Protein AF-A0A1U7PY89-F1 (afdb_monomer)

Sequence (74 aa):
MTLKEFLEENPIIKNAVLARSMYPNNKSAHTKLANKLAENKSGTGKQRVTDTDEALAKEELEKLIHRIVAFINQ

Mean predicted aligned error: 3.74 Å

Solvent-accessible surface area (backbone atoms only — not comparable to full-atom values): 4297 Å² total; per-residue (Å²): 132,53,77,57,58,52,45,70,77,36,69,88,58,50,62,58,58,55,21,37,69,60,31,73,90,42,96,55,18,39,60,54,48,52,33,20,68,68,46,38,75,56,92,95,42,64,35,60,77,44,73,67,56,50,52,38,48,51,55,57,48,50,58,47,49,55,52,50,53,59,59,73,76,107

Structure (mmCIF, N/CA/C/O backbone):
data_AF-A0A1U7PY89-F1
#
_entry.id   AF-A0A1U7PY89-F1
#
loop_
_atom_site.group_PDB
_atom_site.id
_atom_site.type_symbol
_atom_site.label_atom_id
_atom_site.label_alt_id
_atom_site.label_comp_id
_atom_site.label_asym_id
_atom_site.l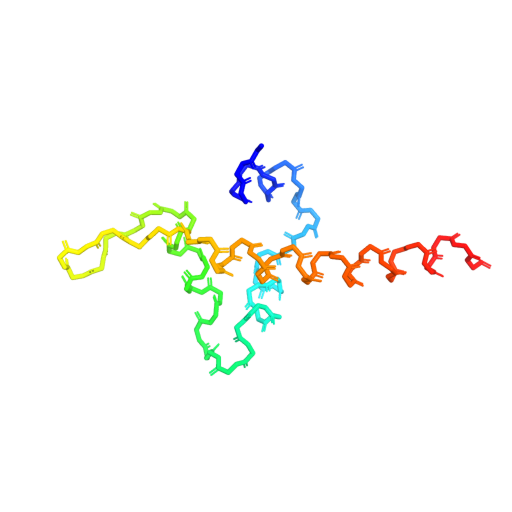abel_entity_id
_atom_site.label_seq_id
_atom_site.pdbx_PDB_ins_code
_atom_site.Cartn_x
_atom_site.Cartn_y
_atom_site.Cartn_z
_atom_site.occupancy
_atom_site.B_iso_or_equiv
_atom_site.auth_seq_id
_atom_site.auth_comp_id
_atom_site.auth_asym_id
_atom_site.auth_atom_id
_atom_site.pdbx_PDB_model_num
ATOM 1 N N . MET A 1 1 ? -10.708 6.346 -9.034 1.00 85.88 1 MET A N 1
ATOM 2 C CA . MET A 1 1 ? -9.400 6.844 -8.578 1.00 85.88 1 MET A CA 1
ATOM 3 C C . MET A 1 1 ? -8.381 5.733 -8.683 1.00 85.88 1 MET A C 1
ATOM 5 O O . MET A 1 1 ? -8.740 4.572 -8.496 1.00 85.88 1 MET A O 1
ATOM 9 N N . THR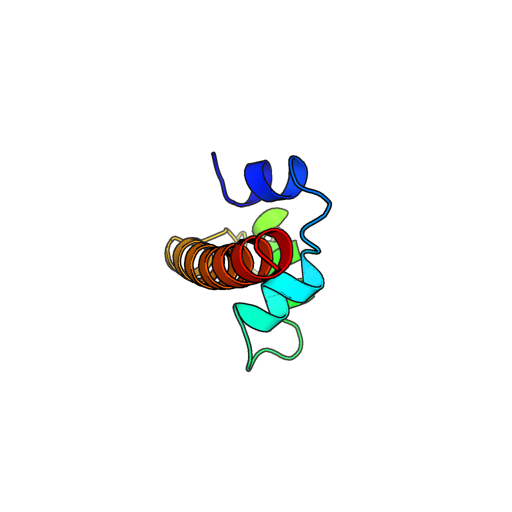 A 1 2 ? -7.145 6.087 -8.991 1.00 91.75 2 THR A N 1
ATOM 10 C CA . THR A 1 2 ? -5.984 5.198 -8.935 1.00 91.75 2 THR A CA 1
ATOM 11 C C . THR A 1 2 ? -5.490 5.054 -7.494 1.00 91.75 2 THR A C 1
ATOM 13 O O . THR A 1 2 ? -5.775 5.899 -6.642 1.00 91.75 2 THR A O 1
ATOM 16 N N . LEU A 1 3 ? -4.694 4.015 -7.214 1.00 93.69 3 LEU A N 1
ATOM 17 C CA . LEU A 1 3 ? -4.035 3.865 -5.908 1.00 93.69 3 LEU A CA 1
ATOM 18 C C . LEU A 1 3 ? -3.180 5.092 -5.548 1.00 93.69 3 LEU A C 1
ATOM 20 O O . LEU A 1 3 ? -3.091 5.463 -4.383 1.00 93.69 3 LEU A O 1
ATOM 24 N N . LYS A 1 4 ? -2.557 5.730 -6.543 1.00 93.44 4 LYS A N 1
ATOM 25 C CA . LYS A 1 4 ? -1.744 6.928 -6.329 1.00 93.44 4 LYS A CA 1
ATOM 26 C C . LYS A 1 4 ? -2.588 8.103 -5.843 1.00 93.44 4 LYS A C 1
ATOM 28 O O . LYS A 1 4 ? -2.281 8.649 -4.791 1.00 93.44 4 LYS A O 1
ATOM 33 N N . GLU A 1 5 ? -3.648 8.431 -6.579 1.00 94.44 5 GLU A N 1
ATOM 34 C CA . GLU A 1 5 ? -4.573 9.520 -6.233 1.00 94.44 5 GLU A CA 1
ATOM 35 C C . GLU A 1 5 ? -5.144 9.317 -4.825 1.00 94.44 5 GLU A C 1
ATOM 37 O O . GLU A 1 5 ? -5.092 10.220 -3.996 1.00 94.44 5 GLU A O 1
ATOM 42 N N . PHE A 1 6 ? -5.579 8.092 -4.508 1.00 95.94 6 PHE A N 1
ATOM 43 C CA . PHE A 1 6 ? -6.091 7.759 -3.180 1.00 95.94 6 PHE A CA 1
ATOM 44 C C . PHE A 1 6 ? -5.079 8.045 -2.061 1.00 95.94 6 PHE A C 1
ATOM 46 O O . PHE A 1 6 ? -5.435 8.618 -1.034 1.00 95.94 6 PHE A O 1
ATOM 53 N N . LEU A 1 7 ? -3.816 7.642 -2.233 1.00 95.56 7 LEU A N 1
ATOM 54 C CA . LEU A 1 7 ? -2.782 7.833 -1.210 1.00 95.56 7 LEU A CA 1
ATOM 55 C C . LEU A 1 7 ? -2.353 9.300 -1.075 1.00 95.56 7 LEU A C 1
ATOM 57 O O . LEU A 1 7 ? -2.002 9.727 0.024 1.00 95.56 7 LEU A O 1
ATOM 61 N N . GLU A 1 8 ? -2.396 10.072 -2.161 1.00 94.56 8 GLU A N 1
ATOM 62 C CA . GLU A 1 8 ? -2.140 11.518 -2.146 1.00 94.56 8 GLU A CA 1
ATOM 63 C C . GLU A 1 8 ? -3.250 12.280 -1.403 1.00 94.56 8 GLU A C 1
ATOM 65 O O . GLU A 1 8 ? -2.955 13.181 -0.618 1.00 94.56 8 GLU A O 1
ATOM 70 N N . GLU A 1 9 ? -4.510 11.873 -1.573 1.00 97.00 9 GLU A N 1
ATOM 71 C CA . GLU A 1 9 ? -5.665 12.445 -0.864 1.00 97.00 9 GLU A CA 1
ATOM 72 C C . GLU A 1 9 ? -5.729 12.039 0.619 1.00 97.00 9 GLU A C 1
ATOM 74 O O . GLU A 1 9 ? -6.350 12.728 1.429 1.00 97.00 9 GLU A O 1
ATOM 79 N N . ASN A 1 10 ? -5.075 10.936 1.003 1.00 96.25 10 ASN A N 1
ATOM 80 C CA . ASN A 1 10 ? -5.174 10.346 2.340 1.00 96.25 10 ASN A CA 1
ATOM 81 C C . ASN A 1 10 ? -3.795 10.196 3.019 1.00 96.25 10 ASN A C 1
ATOM 83 O O . ASN A 1 10 ? -3.365 9.075 3.308 1.00 96.25 10 ASN A O 1
ATOM 87 N N . PRO A 1 11 ? -3.105 11.303 3.375 1.00 94.94 11 PRO A N 1
ATOM 88 C CA . PRO A 1 11 ? -1.734 11.278 3.909 1.00 94.94 11 PRO A CA 1
ATOM 89 C C . PRO A 1 11 ? -1.596 10.595 5.280 1.00 94.94 11 PRO A C 1
ATOM 91 O O . PRO A 1 11 ? -0.487 10.267 5.708 1.00 94.94 11 PRO A O 1
ATOM 94 N N . ILE A 1 12 ? -2.711 10.351 5.979 1.00 96.25 12 ILE A N 1
ATOM 95 C CA . ILE A 1 12 ? -2.738 9.539 7.203 1.00 96.25 12 ILE A CA 1
ATOM 96 C C . ILE A 1 12 ? -2.282 8.092 6.938 1.00 96.25 12 ILE A C 1
ATOM 98 O O . ILE A 1 12 ? -1.726 7.434 7.823 1.00 96.25 12 ILE A O 1
ATOM 102 N N . ILE A 1 13 ? -2.453 7.606 5.706 1.00 95.75 13 ILE A N 1
ATOM 103 C CA . ILE A 1 13 ? -2.012 6.287 5.265 1.00 95.75 13 ILE A CA 1
ATOM 104 C C . ILE A 1 13 ? -0.540 6.379 4.862 1.00 95.75 13 ILE A C 1
ATOM 106 O O . ILE A 1 13 ? -0.177 6.793 3.765 1.00 95.75 13 ILE A O 1
ATOM 110 N N . LYS A 1 14 ? 0.354 5.961 5.760 1.00 94.56 14 LYS A N 1
ATOM 111 C CA . LYS A 1 14 ? 1.795 5.963 5.478 1.00 94.56 14 LYS A CA 1
ATOM 112 C C . LYS A 1 14 ? 2.156 4.888 4.447 1.00 94.56 14 L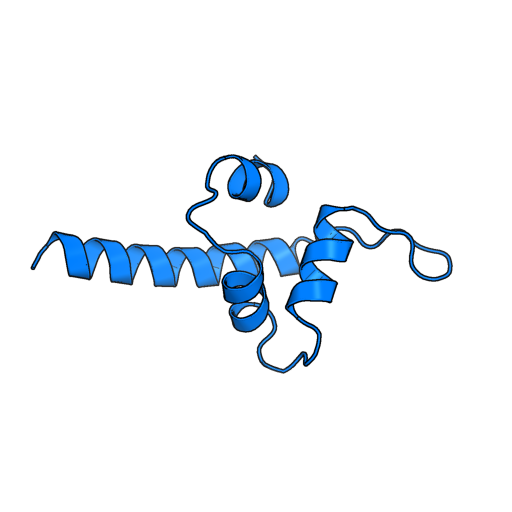YS A C 1
ATOM 114 O O . LYS A 1 14 ? 2.175 3.701 4.779 1.00 94.56 14 LYS A O 1
ATOM 119 N N . ASN A 1 15 ? 2.582 5.304 3.252 1.00 94.38 15 ASN A N 1
ATOM 120 C CA . ASN A 1 15 ? 3.008 4.417 2.154 1.00 94.38 15 ASN A CA 1
ATOM 121 C C . ASN A 1 15 ? 4.016 3.340 2.580 1.00 94.38 15 ASN A C 1
ATOM 123 O O . ASN A 1 15 ? 3.920 2.198 2.145 1.00 94.38 15 ASN A O 1
ATOM 127 N N . ALA A 1 16 ? 4.972 3.670 3.455 1.00 94.75 16 ALA A N 1
ATOM 128 C CA . ALA A 1 16 ? 5.952 2.703 3.954 1.00 94.75 16 ALA A CA 1
ATOM 129 C C . ALA A 1 16 ? 5.321 1.564 4.768 1.00 94.75 16 ALA A C 1
ATOM 131 O O . ALA A 1 16 ? 5.817 0.439 4.725 1.00 94.75 16 ALA A O 1
ATOM 132 N N . VAL A 1 17 ? 4.249 1.852 5.509 1.00 96.19 17 VAL A N 1
ATOM 133 C CA . VAL A 1 17 ? 3.523 0.852 6.300 1.00 96.19 17 VAL A CA 1
ATOM 134 C C . VAL A 1 17 ? 2.681 -0.009 5.370 1.00 96.19 17 VAL A C 1
ATOM 136 O O . VAL A 1 17 ? 2.830 -1.227 5.389 1.00 96.19 17 VAL A O 1
ATOM 139 N N . LEU A 1 18 ? 1.898 0.625 4.491 1.00 97.12 18 LEU A N 1
ATOM 140 C CA . LEU A 1 18 ? 1.089 -0.073 3.494 1.00 97.12 18 LEU A CA 1
ATOM 141 C C . LEU A 1 18 ? 1.949 -1.002 2.625 1.00 97.12 18 LEU A C 1
ATOM 143 O O . LEU A 1 18 ? 1.633 -2.175 2.468 1.00 97.12 18 LEU A O 1
ATOM 147 N N . ALA A 1 19 ? 3.092 -0.522 2.135 1.00 97.06 19 ALA A N 1
ATOM 148 C CA . ALA A 1 19 ? 3.984 -1.314 1.297 1.00 97.06 19 ALA A CA 1
ATOM 149 C C . ALA A 1 19 ? 4.516 -2.571 2.000 1.00 97.06 19 ALA A C 1
ATOM 151 O O . ALA A 1 19 ? 4.586 -3.630 1.379 1.00 97.06 19 ALA A O 1
ATOM 152 N N . ARG A 1 20 ? 4.906 -2.469 3.280 1.00 97.31 20 ARG A N 1
ATOM 153 C CA . ARG A 1 20 ? 5.383 -3.625 4.063 1.00 97.31 20 ARG A CA 1
ATOM 154 C C . ARG A 1 20 ? 4.287 -4.666 4.243 1.00 97.31 20 ARG A C 1
ATOM 156 O O . ARG A 1 20 ? 4.590 -5.851 4.185 1.00 97.31 20 ARG A O 1
ATOM 163 N N . SER A 1 21 ? 3.046 -4.222 4.417 1.00 96.75 21 SER A N 1
ATOM 164 C CA . SER A 1 21 ? 1.892 -5.113 4.467 1.00 96.75 21 SER A CA 1
ATOM 165 C C . SER A 1 21 ? 1.613 -5.786 3.120 1.00 96.75 21 SER A C 1
ATOM 167 O O . SER A 1 21 ? 1.452 -6.998 3.074 1.00 96.75 21 SER A O 1
ATOM 169 N N . MET A 1 22 ? 1.636 -5.033 2.013 1.00 96.69 22 MET A N 1
ATOM 170 C CA . MET A 1 22 ? 1.397 -5.574 0.666 1.00 96.69 22 MET A CA 1
ATOM 171 C C . MET A 1 22 ? 2.475 -6.573 0.220 1.00 96.69 22 MET A C 1
ATOM 173 O O . MET A 1 22 ? 2.195 -7.520 -0.510 1.00 96.69 22 MET A O 1
ATOM 177 N N . TYR A 1 23 ? 3.735 -6.342 0.603 1.00 96.19 23 TYR A N 1
ATOM 178 C CA . TYR A 1 23 ? 4.883 -7.139 0.161 1.00 96.19 23 TYR A CA 1
ATOM 179 C C . TYR A 1 23 ? 5.698 -7.665 1.358 1.00 96.19 23 TYR A C 1
ATOM 181 O O . TYR A 1 23 ? 6.861 -7.276 1.519 1.00 96.19 23 TYR A O 1
ATOM 189 N N . PRO A 1 24 ? 5.148 -8.578 2.179 1.00 94.56 24 PRO A N 1
ATOM 190 C CA . PRO A 1 24 ? 5.730 -8.951 3.475 1.00 94.56 24 PRO A CA 1
ATOM 191 C C . PRO A 1 24 ? 7.133 -9.564 3.368 1.00 94.56 24 PRO A C 1
ATOM 193 O O . PRO A 1 24 ? 7.982 -9.348 4.227 1.00 94.56 24 PRO A O 1
ATOM 196 N N . ASN A 1 25 ? 7.417 -10.266 2.269 1.00 95.31 25 ASN A N 1
ATOM 197 C CA . ASN A 1 25 ? 8.711 -10.915 2.036 1.00 95.31 25 ASN A CA 1
ATOM 198 C C . ASN A 1 25 ? 9.717 -10.026 1.277 1.00 95.31 25 ASN A C 1
ATOM 200 O O . ASN A 1 25 ? 10.809 -10.478 0.929 1.00 95.31 25 ASN A O 1
ATOM 204 N N . ASN A 1 26 ? 9.374 -8.767 0.983 1.00 94.38 26 ASN A N 1
ATOM 205 C CA . ASN A 1 26 ? 10.233 -7.857 0.229 1.00 94.38 26 ASN A CA 1
ATOM 206 C C . ASN A 1 26 ? 10.961 -6.873 1.160 1.00 94.38 26 ASN A C 1
ATOM 208 O O . ASN A 1 26 ? 10.371 -5.917 1.662 1.00 94.38 26 ASN A O 1
ATOM 212 N N . LYS A 1 27 ? 12.282 -7.045 1.315 1.00 93.06 27 LYS A N 1
ATOM 213 C CA . LYS A 1 27 ? 13.133 -6.159 2.139 1.00 93.06 27 LYS A CA 1
ATOM 214 C C . LYS A 1 27 ? 13.106 -4.685 1.702 1.00 93.06 27 LYS A C 1
ATOM 216 O O . LYS A 1 27 ? 13.388 -3.801 2.504 1.00 93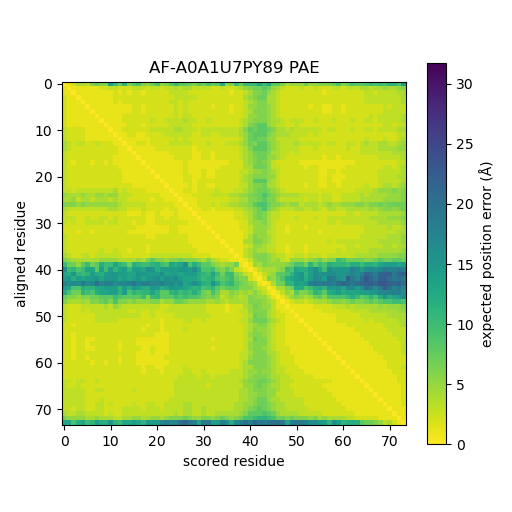.06 27 LYS A O 1
ATOM 221 N N . SER A 1 28 ? 12.744 -4.415 0.452 1.00 94.31 28 SER A N 1
ATOM 222 C CA . SER A 1 28 ? 12.656 -3.081 -0.148 1.00 94.31 28 SER A CA 1
ATOM 223 C C . SER A 1 28 ? 11.218 -2.719 -0.534 1.00 94.31 28 SER A C 1
ATOM 225 O O . SER A 1 28 ? 11.005 -1.960 -1.479 1.00 94.31 28 SER A O 1
ATOM 227 N N . ALA A 1 29 ? 10.223 -3.244 0.191 1.00 95.94 29 ALA A N 1
ATOM 228 C CA . ALA A 1 29 ? 8.801 -3.039 -0.083 1.00 95.94 29 ALA A CA 1
ATOM 229 C C . ALA A 1 29 ? 8.427 -1.561 -0.280 1.00 95.94 29 ALA A C 1
ATOM 231 O O . ALA A 1 29 ? 7.754 -1.218 -1.251 1.00 95.94 29 ALA A O 1
ATOM 232 N N . HIS A 1 30 ? 8.916 -0.677 0.598 1.00 94.75 30 HIS A N 1
ATOM 233 C CA . HIS A 1 30 ? 8.663 0.762 0.502 1.00 94.75 30 HIS A CA 1
ATOM 234 C C . HIS A 1 30 ? 9.184 1.351 -0.814 1.00 94.75 30 HIS A C 1
ATOM 236 O O . HIS A 1 30 ? 8.423 1.977 -1.546 1.00 94.75 3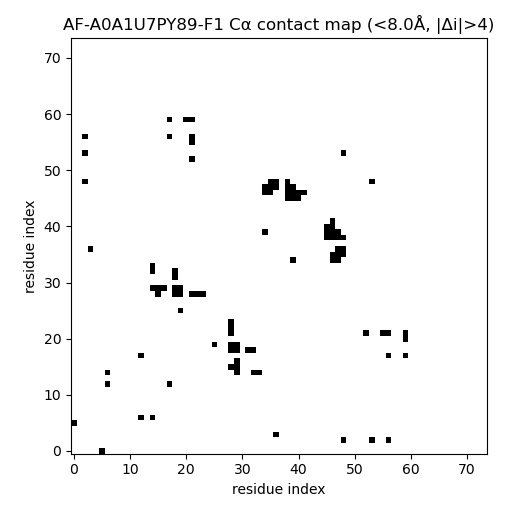0 HIS A O 1
ATOM 242 N N . THR A 1 31 ? 10.451 1.092 -1.151 1.00 93.69 31 THR A N 1
ATOM 243 C CA . THR A 1 31 ? 11.062 1.536 -2.412 1.00 93.69 31 THR A CA 1
ATOM 244 C C . THR A 1 31 ? 10.322 0.965 -3.619 1.00 93.69 31 THR A C 1
ATOM 246 O O . THR A 1 31 ? 10.094 1.679 -4.590 1.00 93.69 31 THR A O 1
ATOM 249 N N . LYS A 1 32 ? 9.890 -0.303 -3.553 1.00 93.12 32 LYS A N 1
ATOM 250 C CA . LYS A 1 32 ? 9.102 -0.945 -4.612 1.00 93.12 32 LYS A CA 1
ATOM 251 C C . LYS A 1 32 ? 7.792 -0.197 -4.862 1.00 93.12 32 LYS A C 1
ATOM 253 O O . LYS A 1 32 ? 7.496 0.109 -6.015 1.00 93.12 32 LYS A O 1
ATOM 258 N N . LEU A 1 33 ? 7.021 0.099 -3.812 1.00 94.50 33 LEU A N 1
ATOM 259 C CA . LEU A 1 33 ? 5.766 0.841 -3.956 1.00 94.50 33 LEU A CA 1
ATOM 260 C C . LEU A 1 33 ? 6.025 2.268 -4.454 1.00 94.50 33 LEU A C 1
ATOM 262 O O . LEU A 1 33 ? 5.397 2.693 -5.417 1.00 94.50 33 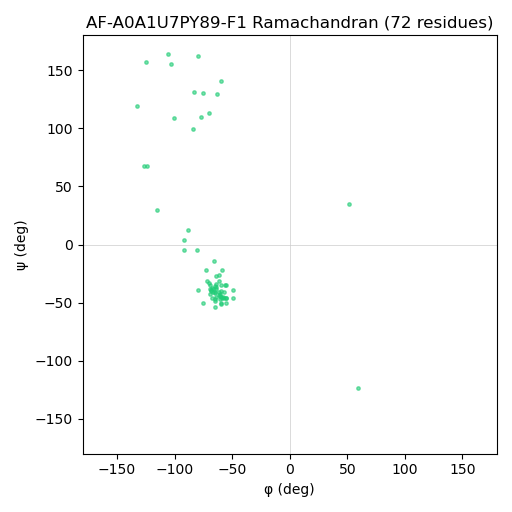LEU A O 1
ATOM 266 N N . 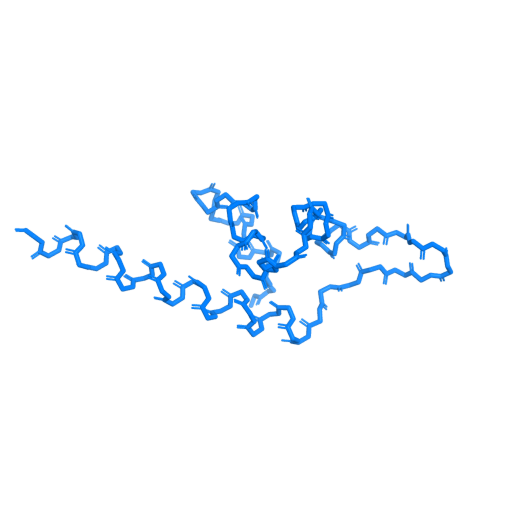ALA A 1 34 ? 6.993 2.975 -3.865 1.00 93.38 34 ALA A N 1
ATOM 267 C CA . ALA A 1 34 ? 7.343 4.338 -4.258 1.00 93.38 34 ALA A CA 1
ATOM 268 C C . ALA A 1 34 ? 7.739 4.432 -5.741 1.00 93.38 34 ALA A C 1
ATOM 270 O O . ALA A 1 34 ? 7.238 5.293 -6.459 1.00 93.38 34 ALA A O 1
ATOM 271 N N . ASN A 1 35 ? 8.567 3.504 -6.230 1.00 92.44 35 ASN A N 1
ATOM 272 C CA . ASN A 1 35 ? 8.959 3.464 -7.638 1.00 92.44 35 ASN A CA 1
ATOM 273 C C . ASN A 1 35 ? 7.778 3.191 -8.572 1.00 92.44 35 ASN A C 1
ATOM 275 O O . ASN A 1 35 ? 7.718 3.780 -9.649 1.00 92.44 35 ASN A O 1
ATOM 279 N N . LYS A 1 36 ? 6.842 2.323 -8.165 1.00 92.69 36 LYS A N 1
ATOM 280 C CA . LYS A 1 36 ? 5.625 2.035 -8.935 1.00 92.69 36 LYS A CA 1
ATOM 281 C C . LYS A 1 36 ? 4.689 3.243 -9.011 1.00 92.69 36 LYS A C 1
ATOM 283 O O . LYS A 1 36 ? 4.149 3.511 -10.077 1.00 92.69 36 LYS A O 1
ATOM 288 N N . LEU A 1 37 ? 4.526 3.982 -7.912 1.00 92.94 37 LEU A N 1
ATOM 289 C CA . LEU A 1 37 ? 3.705 5.201 -7.855 1.00 92.94 37 LEU A CA 1
ATOM 290 C C . LEU A 1 37 ? 4.325 6.365 -8.647 1.00 92.94 37 LEU A C 1
ATOM 292 O O . LEU A 1 37 ? 3.612 7.163 -9.255 1.00 92.94 37 LEU A O 1
ATOM 296 N N . ALA A 1 38 ? 5.655 6.460 -8.655 1.00 90.12 38 ALA A N 1
ATOM 297 C CA . ALA A 1 38 ? 6.395 7.469 -9.410 1.00 90.12 38 ALA A CA 1
ATOM 298 C C . ALA A 1 38 ? 6.563 7.123 -10.903 1.00 90.12 38 ALA A C 1
ATOM 300 O O . ALA A 1 38 ? 7.109 7.924 -11.657 1.00 90.12 38 ALA A O 1
ATOM 301 N N . GLU A 1 39 ? 6.124 5.936 -11.334 1.00 86.75 39 GLU A N 1
ATOM 302 C CA . GLU A 1 39 ? 6.413 5.376 -12.659 1.00 86.75 39 GLU A CA 1
ATOM 303 C C . GLU A 1 39 ? 7.908 5.373 -13.028 1.00 86.75 39 GLU A C 1
ATOM 305 O O . GLU A 1 39 ? 8.288 5.568 -14.192 1.00 86.75 39 GLU A O 1
ATOM 310 N N . ASN A 1 40 ? 8.776 5.154 -12.036 1.00 81.50 40 ASN A N 1
ATOM 311 C CA . ASN A 1 40 ? 10.221 5.224 -12.220 1.00 81.50 40 ASN A CA 1
ATOM 312 C C . ASN A 1 40 ? 10.691 4.210 -13.274 1.00 81.50 40 ASN A C 1
ATOM 314 O O . ASN A 1 40 ? 10.229 3.064 -13.335 1.00 81.50 40 ASN A O 1
ATOM 318 N N . LYS A 1 41 ? 11.649 4.625 -14.109 1.00 71.38 41 LYS A N 1
ATOM 319 C CA . LYS A 1 41 ? 12.311 3.725 -15.061 1.00 71.38 41 LYS A CA 1
ATOM 320 C C . LYS A 1 41 ? 13.298 2.822 -14.319 1.00 71.38 41 LYS A C 1
ATOM 322 O O . LYS A 1 41 ? 14.132 3.308 -13.561 1.00 71.38 41 LYS A O 1
ATOM 327 N N . SER A 1 42 ? 13.225 1.518 -14.565 1.00 65.44 42 SER A N 1
ATOM 328 C CA . SER A 1 42 ? 14.187 0.524 -14.084 1.00 65.44 42 SER A CA 1
ATOM 329 C C . SER A 1 42 ? 14.579 -0.383 -15.250 1.00 65.44 42 SER A C 1
ATOM 331 O O . SER A 1 42 ? 13.720 -1.013 -15.871 1.00 65.44 42 SER A O 1
ATOM 333 N N . GLY A 1 43 ? 15.869 -0.405 -15.598 1.00 71.62 43 GLY A N 1
ATOM 334 C CA . GLY A 1 43 ? 16.342 -1.067 -16.816 1.00 71.62 43 GLY A CA 1
ATOM 335 C C . GLY A 1 43 ? 15.690 -0.474 -18.071 1.00 71.62 43 GLY A C 1
ATOM 336 O O . GLY A 1 43 ? 15.759 0.733 -18.298 1.00 71.62 43 GLY A O 1
ATOM 337 N N . THR A 1 44 ? 15.036 -1.316 -18.876 1.00 66.00 44 THR A N 1
ATOM 338 C CA . THR A 1 44 ? 14.365 -0.925 -20.131 1.00 66.00 44 THR A CA 1
ATOM 339 C C . THR A 1 44 ? 12.884 -0.550 -19.965 1.00 66.00 44 THR A C 1
ATOM 341 O O . THR A 1 44 ? 12.267 -0.104 -20.931 1.00 66.00 44 THR A O 1
ATOM 344 N N . GLY A 1 45 ? 12.297 -0.693 -18.768 1.00 72.31 45 GLY A N 1
ATOM 345 C CA . GLY A 1 45 ? 10.855 -0.528 -18.535 1.00 72.31 45 GLY A CA 1
ATOM 346 C C . GLY A 1 45 ? 10.489 0.495 -17.453 1.00 72.31 45 GLY A C 1
ATOM 347 O O . GLY A 1 45 ? 11.274 0.790 -16.553 1.00 72.31 45 GLY A O 1
ATOM 348 N N . LYS A 1 46 ? 9.262 1.032 -17.520 1.00 78.06 46 LYS A N 1
ATOM 349 C CA . LYS A 1 46 ? 8.650 1.803 -16.421 1.00 78.06 46 LYS A CA 1
ATOM 350 C C . LYS A 1 46 ? 8.029 0.845 -15.405 1.00 78.06 46 LYS A C 1
ATOM 352 O O . LYS A 1 46 ? 7.248 -0.024 -15.792 1.00 78.06 46 LYS A O 1
ATOM 357 N N . GLN A 1 47 ? 8.313 1.024 -14.119 1.00 81.56 47 GLN A N 1
ATOM 358 C CA . GLN A 1 47 ? 7.608 0.297 -13.065 1.00 81.56 47 GLN A CA 1
ATOM 359 C C . GLN A 1 47 ? 6.235 0.935 -12.861 1.00 81.56 47 GLN A C 1
ATOM 361 O O . GLN A 1 47 ? 6.152 2.045 -12.358 1.00 81.56 47 GLN A O 1
ATOM 366 N N . ARG A 1 48 ? 5.162 0.249 -13.260 1.00 88.38 48 ARG A N 1
ATOM 367 C CA . ARG A 1 48 ? 3.783 0.711 -13.048 1.00 88.38 48 ARG A CA 1
ATOM 368 C C . ARG A 1 48 ? 3.129 -0.038 -11.893 1.00 88.38 48 ARG A C 1
ATOM 370 O O . ARG A 1 48 ? 3.534 -1.165 -11.571 1.00 88.38 48 ARG A O 1
ATOM 377 N N . VAL A 1 49 ? 2.128 0.589 -11.283 1.00 91.62 49 VAL A N 1
ATOM 378 C CA . VAL A 1 49 ? 1.146 -0.116 -10.452 1.00 91.62 49 VAL A CA 1
ATOM 379 C C . VAL A 1 49 ? 0.398 -1.096 -11.358 1.00 91.62 49 VAL A C 1
ATOM 381 O O . VAL A 1 49 ? -0.011 -0.737 -12.458 1.00 91.62 49 VAL A O 1
ATOM 384 N N . THR A 1 50 ? 0.317 -2.349 -10.930 1.00 93.19 50 THR A N 1
ATOM 385 C CA . THR A 1 50 ? -0.395 -3.426 -11.628 1.00 93.19 50 THR A CA 1
ATOM 386 C C . THR A 1 50 ? -1.693 -3.747 -10.904 1.00 93.19 50 THR A C 1
ATOM 388 O O . THR A 1 50 ? -1.822 -3.443 -9.718 1.00 93.19 50 THR A O 1
ATOM 391 N N . ASP A 1 51 ? -2.605 -4.449 -11.572 1.00 94.12 51 ASP A N 1
ATOM 392 C CA . ASP A 1 51 ? -3.862 -4.911 -10.971 1.00 94.12 51 ASP A CA 1
ATOM 393 C C . ASP A 1 51 ? -3.624 -5.748 -9.704 1.00 94.12 51 ASP A C 1
ATOM 395 O O . ASP A 1 51 ? -4.359 -5.639 -8.726 1.00 94.12 51 ASP A O 1
ATOM 399 N N . THR A 1 52 ? -2.543 -6.537 -9.674 1.00 94.44 52 THR A N 1
ATOM 400 C CA . THR A 1 52 ? -2.130 -7.284 -8.478 1.00 94.44 52 THR A CA 1
ATOM 401 C C . THR A 1 52 ? -1.713 -6.357 -7.339 1.00 94.44 52 THR A C 1
ATOM 403 O O . THR A 1 52 ? -2.063 -6.611 -6.189 1.00 94.44 52 THR A O 1
ATOM 406 N N . ASP A 1 53 ? -0.980 -5.279 -7.631 1.00 94.69 53 ASP A N 1
ATOM 407 C CA . ASP A 1 53 ? -0.608 -4.310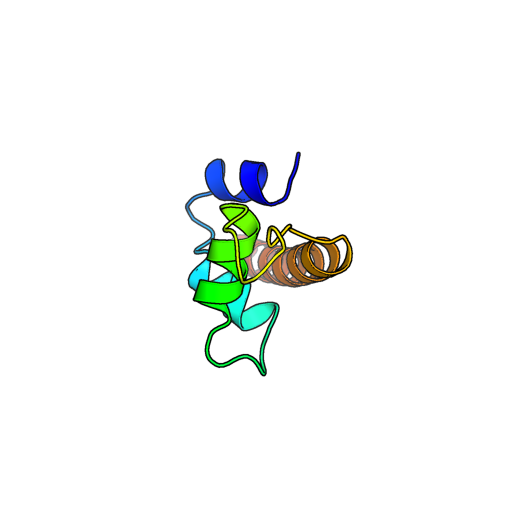 -6.596 1.00 94.69 53 ASP A CA 1
ATOM 408 C C . ASP A 1 53 ? -1.858 -3.585 -6.067 1.00 94.69 53 ASP A C 1
ATOM 410 O O . ASP A 1 53 ? -1.966 -3.354 -4.866 1.00 94.69 53 ASP A O 1
ATOM 414 N N . GLU A 1 54 ? -2.830 -3.263 -6.927 1.00 95.94 54 GLU A N 1
ATOM 415 C CA . GLU A 1 54 ? -4.096 -2.674 -6.481 1.00 95.94 54 GLU A CA 1
ATOM 416 C C . GLU A 1 54 ? -4.916 -3.630 -5.612 1.00 95.94 54 GLU A C 1
ATOM 418 O O . GLU A 1 54 ? -5.473 -3.203 -4.601 1.00 95.94 54 GLU A O 1
ATOM 423 N N . ALA A 1 55 ? -4.985 -4.911 -5.977 1.00 97.06 55 ALA A N 1
ATOM 424 C CA . ALA A 1 55 ? -5.685 -5.924 -5.193 1.00 97.06 55 ALA A CA 1
ATOM 425 C C . ALA A 1 55 ? -5.076 -6.062 -3.788 1.00 97.06 55 ALA A C 1
ATOM 427 O O . ALA A 1 55 ? -5.801 -5.994 -2.798 1.00 97.06 55 ALA A O 1
ATOM 428 N N . LEU A 1 56 ? -3.744 -6.152 -3.698 1.00 97.81 56 LEU A N 1
ATOM 429 C CA . LEU A 1 56 ? -3.027 -6.204 -2.420 1.00 97.81 56 LEU A CA 1
ATOM 430 C C . LEU A 1 56 ? -3.255 -4.941 -1.580 1.00 97.81 56 LEU A C 1
ATOM 432 O O . LEU A 1 56 ? -3.428 -5.024 -0.367 1.00 97.81 56 LEU A O 1
ATOM 436 N N . ALA A 1 57 ? -3.264 -3.762 -2.207 1.00 97.31 57 ALA A N 1
ATOM 437 C CA . ALA A 1 57 ? -3.528 -2.517 -1.494 1.00 97.31 57 ALA A CA 1
ATOM 438 C C . ALA A 1 57 ? -4.953 -2.494 -0.927 1.00 97.31 57 ALA A C 1
ATOM 440 O O . ALA A 1 57 ? -5.134 -2.151 0.238 1.00 97.31 57 ALA A O 1
ATOM 441 N N . LYS A 1 58 ? -5.955 -2.890 -1.723 1.00 97.50 58 LYS A N 1
ATOM 442 C CA . LYS A 1 58 ? -7.360 -2.954 -1.293 1.00 97.50 58 LYS A CA 1
ATOM 443 C C . LYS A 1 58 ? -7.544 -3.902 -0.110 1.00 97.50 58 LYS A C 1
ATOM 445 O O . LYS A 1 58 ? -8.167 -3.507 0.869 1.00 97.50 58 LYS A O 1
ATOM 450 N N . GLU A 1 59 ? -6.941 -5.089 -0.160 1.00 98.06 59 GLU A N 1
ATOM 451 C CA . GLU A 1 59 ? -7.001 -6.066 0.934 1.00 98.06 59 GLU A CA 1
ATOM 452 C C . GLU A 1 59 ? -6.435 -5.495 2.248 1.00 98.06 59 GLU A C 1
ATOM 454 O O . GLU A 1 59 ? -7.047 -5.598 3.313 1.00 98.06 59 GLU A O 1
ATOM 459 N N . GLU A 1 60 ? -5.273 -4.841 2.192 1.00 97.75 60 GLU A N 1
ATOM 460 C CA . GLU A 1 60 ? -4.648 -4.256 3.384 1.00 97.75 60 GLU A CA 1
ATOM 461 C C . GLU A 1 60 ? -5.405 -3.036 3.924 1.00 97.75 60 GLU A C 1
ATOM 463 O O . GLU A 1 60 ? -5.463 -2.817 5.140 1.00 97.75 60 GLU A O 1
ATOM 468 N N . LEU A 1 61 ? -6.026 -2.256 3.039 1.00 97.44 61 LEU A N 1
ATOM 469 C CA . LEU A 1 61 ? -6.889 -1.141 3.418 1.00 97.44 61 LEU A CA 1
ATOM 470 C C . LEU A 1 61 ? -8.190 -1.627 4.065 1.00 97.44 61 LEU A C 1
ATOM 472 O O . LEU A 1 61 ? -8.616 -1.048 5.060 1.00 97.44 61 LEU A O 1
ATOM 476 N N . GLU A 1 62 ? -8.780 -2.722 3.593 1.00 97.94 62 GLU A N 1
ATOM 477 C CA . GLU A 1 62 ? -9.960 -3.335 4.214 1.00 97.94 62 GLU A CA 1
ATOM 478 C C . GLU A 1 62 ? -9.665 -3.804 5.649 1.00 97.94 62 GLU A C 1
ATOM 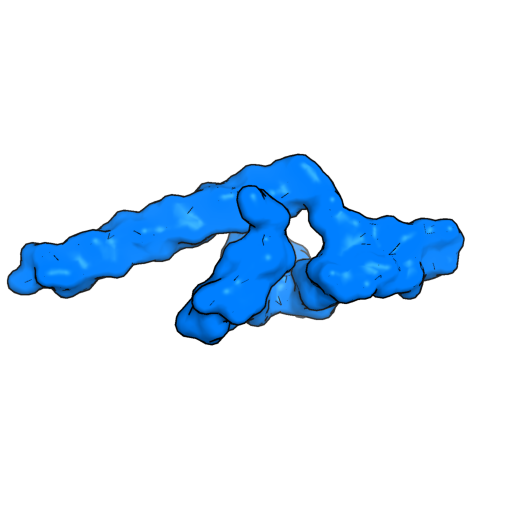480 O O . GLU A 1 62 ? -10.407 -3.496 6.587 1.00 97.94 62 GLU A O 1
ATOM 485 N N . LYS A 1 63 ? -8.505 -4.434 5.874 1.00 97.25 63 LYS A N 1
ATOM 486 C CA . LYS A 1 63 ? -8.028 -4.776 7.229 1.00 97.25 63 LYS A CA 1
ATOM 487 C C . LYS A 1 63 ? -7.848 -3.538 8.111 1.00 97.25 63 LYS A C 1
ATOM 489 O O . LYS A 1 63 ? -8.028 -3.603 9.330 1.00 97.25 63 LYS A O 1
ATOM 494 N N . LEU A 1 64 ? -7.427 -2.410 7.540 1.00 96.12 64 LEU A N 1
ATOM 495 C CA . LEU A 1 64 ? -7.334 -1.145 8.266 1.00 96.12 64 LEU A CA 1
ATOM 496 C C . LEU A 1 64 ? -8.725 -0.599 8.622 1.00 96.12 64 LEU A C 1
ATOM 498 O O . LEU A 1 64 ? -8.916 -0.206 9.771 1.00 96.12 64 LEU A O 1
ATOM 502 N N . ILE A 1 65 ? -9.693 -0.649 7.702 1.00 97.12 65 ILE A N 1
ATOM 503 C CA . ILE A 1 65 ? -11.084 -0.232 7.946 1.00 97.12 65 ILE A CA 1
ATOM 504 C C . ILE A 1 65 ? -11.665 -0.984 9.143 1.00 97.12 65 ILE A C 1
ATOM 506 O O . ILE A 1 65 ? -12.149 -0.346 10.076 1.00 97.12 65 ILE A O 1
ATOM 510 N N . HIS A 1 66 ? -11.551 -2.315 9.179 1.00 97.50 66 HIS A N 1
ATOM 511 C CA . HIS A 1 66 ? -12.058 -3.109 10.304 1.00 97.50 66 HIS A CA 1
ATOM 512 C C . HIS A 1 66 ? -11.457 -2.682 11.648 1.00 97.50 66 HIS A C 1
ATOM 514 O O . HIS A 1 66 ? -12.177 -2.570 12.638 1.00 97.50 66 HIS A O 1
ATOM 520 N N . ARG A 1 67 ? -10.152 -2.384 11.686 1.00 96.31 67 ARG A N 1
ATOM 521 C CA . ARG A 1 67 ? -9.479 -1.900 12.902 1.00 96.31 67 ARG A CA 1
ATOM 522 C C . ARG A 1 67 ? -9.936 -0.501 13.309 1.00 96.31 67 ARG A C 1
ATOM 524 O O . ARG A 1 67 ? -10.113 -0.258 14.496 1.00 96.31 67 ARG A O 1
ATOM 531 N N . ILE A 1 68 ? -10.140 0.400 12.348 1.00 97.12 68 ILE A N 1
ATOM 532 C CA . ILE A 1 68 ? -10.643 1.757 12.604 1.00 97.12 68 ILE A CA 1
ATOM 533 C C . ILE A 1 68 ? -12.069 1.696 13.158 1.00 97.12 68 ILE A C 1
ATOM 535 O O . ILE A 1 68 ? -12.341 2.297 14.191 1.00 97.12 68 ILE A O 1
ATOM 539 N N . VAL A 1 69 ? -12.961 0.932 12.524 1.00 98.12 69 VAL A N 1
ATOM 540 C CA . VAL A 1 69 ? -14.349 0.758 12.982 1.00 98.12 69 VAL A CA 1
ATOM 541 C C . VAL A 1 69 ? -14.387 0.142 14.380 1.00 98.12 69 VAL A C 1
ATOM 543 O O . VAL A 1 69 ? -15.106 0.633 15.247 1.00 98.12 69 VAL A O 1
ATOM 546 N N . ALA A 1 70 ? -13.573 -0.888 14.629 1.00 97.69 70 ALA A N 1
ATOM 547 C CA . ALA A 1 70 ? -13.464 -1.506 15.946 1.00 97.69 70 ALA A CA 1
ATOM 548 C C . ALA A 1 70 ? -12.903 -0.558 17.018 1.00 97.69 70 ALA A C 1
ATOM 550 O O . ALA A 1 70 ? -13.195 -0.755 18.189 1.00 97.69 70 ALA A O 1
ATOM 551 N N . PHE A 1 71 ? -12.093 0.438 16.651 1.00 97.81 71 PHE A N 1
ATOM 552 C CA . PHE A 1 71 ? -11.598 1.462 17.575 1.00 97.81 71 PHE A CA 1
ATOM 553 C C . PHE A 1 71 ? -12.638 2.556 17.846 1.00 97.81 71 PHE A C 1
ATOM 555 O O . PHE A 1 71 ? -12.763 3.000 18.978 1.00 97.81 71 PHE A O 1
ATOM 562 N N . ILE A 1 72 ? -13.394 2.977 16.826 1.00 97.94 72 ILE A N 1
ATOM 563 C CA . ILE A 1 72 ? -14.434 4.012 16.954 1.00 97.94 72 ILE A CA 1
ATOM 564 C C . ILE A 1 72 ? -15.615 3.530 17.806 1.00 97.94 72 ILE A C 1
ATOM 566 O O . ILE A 1 72 ? -16.187 4.321 18.544 1.00 97.94 72 ILE A O 1
ATOM 570 N N . ASN A 1 73 ? -15.987 2.253 17.689 1.00 96.38 73 ASN A N 1
ATOM 571 C CA . ASN A 1 73 ? -17.139 1.671 18.386 1.00 96.38 73 ASN A CA 1
ATOM 572 C C . ASN A 1 73 ? -16.809 1.113 19.789 1.00 96.38 73 ASN A C 1
ATOM 574 O O . ASN A 1 73 ? -17.615 0.352 20.329 1.00 96.38 73 ASN A O 1
ATOM 578 N N . GLN A 1 74 ? -15.628 1.421 20.337 1.00 80.19 74 GLN A N 1
ATOM 579 C CA . GLN A 1 74 ? -15.271 1.141 21.738 1.00 80.19 74 GLN A CA 1
ATOM 580 C C . GLN A 1 74 ? -15.892 2.175 22.673 1.00 80.19 74 GLN A C 1
ATOM 582 O O . GLN A 1 74 ? -16.308 1.759 23.776 1.00 80.19 74 GLN A O 1
#

pLDDT: mean 92.55, std 7.52, range [65.44, 98.12]

Secondary structure (DSSP, 8-state):
--HHHHHHH-TTS-HHHHHHHH-TT-TTHHHHHHHHHTT-EETTEE----HHHHHHHHHHHHHHHHHHHHHHT-

Radius of gyration: 13.4 Å; Cα contacts (8 Å, |Δi|>4): 50; chains: 1; bounding box: 34×23×42 Å

Foldseek 3Di:
DDPLVVCVVPVVDPLVVLQCQLCVPDPCSSVLSVQQSVQPDDDPGGNHCDPSNVVSSVVVVVVVVVVVVVVVVD

Organism: NCBI:txid1121284